Protein AF-S3IIT5-F1 (afdb_monomer_lite)

Secondary structure (DSSP, 8-state):
-PPPPPTTSSHHHHHHHHHTT-----HHHHHHHHH--S-STTHHHHHHHHHHH-HHHHHHHHHHHHHHHHHHHT-

Structure (mmCIF, N/CA/C/O backbone):
data_AF-S3IIT5-F1
#
_entry.id   AF-S3IIT5-F1
#
loop_
_atom_site.group_PDB
_atom_site.id
_atom_site.type_symbol
_atom_site.label_atom_id
_atom_site.label_alt_id
_atom_site.label_comp_id
_atom_site.label_asym_id
_atom_site.label_entity_id
_atom_site.label_seq_id
_atom_site.pdbx_PDB_ins_code
_atom_site.Cartn_x
_atom_site.Cartn_y
_atom_site.Cartn_z
_atom_site.occupancy
_atom_site.B_iso_or_equiv
_atom_site.auth_seq_id
_atom_site.auth_comp_id
_atom_site.auth_asym_id
_atom_site.auth_atom_id
_atom_site.pdbx_PDB_model_num
ATOM 1 N N . MET A 1 1 ? 24.528 24.976 1.568 1.00 40.97 1 MET A N 1
ATOM 2 C CA . MET A 1 1 ? 23.942 25.260 0.241 1.00 40.97 1 MET A CA 1
ATOM 3 C C . MET A 1 1 ? 23.940 23.950 -0.538 1.00 40.97 1 MET A C 1
ATOM 5 O O . MET A 1 1 ? 25.012 23.492 -0.906 1.00 40.97 1 MET A O 1
ATOM 9 N N . LEU A 1 2 ? 22.795 23.272 -0.665 1.00 48.06 2 LEU A N 1
ATOM 10 C CA . LEU A 1 2 ? 22.700 22.066 -1.502 1.00 48.06 2 LEU A CA 1
ATOM 11 C C . LEU A 1 2 ? 22.822 22.493 -2.977 1.00 48.06 2 LEU A C 1
ATOM 13 O O . LEU A 1 2 ? 22.225 23.511 -3.335 1.00 48.06 2 LEU A O 1
ATOM 17 N N . PRO A 1 3 ? 23.597 21.793 -3.825 1.00 51.31 3 PRO A N 1
ATOM 18 C CA . PRO A 1 3 ? 23.719 22.163 -5.229 1.00 51.31 3 PRO A CA 1
ATOM 19 C C . PRO A 1 3 ? 22.367 21.990 -5.929 1.00 51.31 3 PRO A C 1
ATOM 21 O O . PRO A 1 3 ? 21.703 20.964 -5.776 1.00 51.31 3 PRO A O 1
ATOM 24 N N . ALA A 1 4 ? 21.961 23.010 -6.687 1.00 58.56 4 ALA A N 1
ATOM 25 C CA . ALA A 1 4 ? 20.767 22.966 -7.519 1.00 58.56 4 ALA A CA 1
ATOM 26 C C . ALA A 1 4 ? 20.865 21.779 -8.490 1.00 58.56 4 ALA A C 1
ATOM 28 O O . ALA A 1 4 ? 21.837 21.643 -9.233 1.00 58.56 4 ALA A O 1
ATOM 29 N N . THR A 1 5 ? 19.877 20.890 -8.450 1.00 60.69 5 THR A N 1
ATOM 30 C CA . THR A 1 5 ? 19.826 19.705 -9.308 1.00 60.69 5 THR A CA 1
ATOM 31 C C . THR A 1 5 ? 19.662 20.144 -10.773 1.00 60.69 5 THR A C 1
ATOM 33 O O . THR A 1 5 ? 18.759 20.935 -11.051 1.00 60.69 5 THR A O 1
ATOM 36 N N . PRO A 1 6 ? 20.488 19.675 -11.729 1.00 56.38 6 PRO A N 1
ATOM 37 C CA . PRO A 1 6 ? 20.363 20.094 -13.122 1.00 56.38 6 PRO A CA 1
ATOM 38 C C . PRO A 1 6 ? 19.101 19.496 -13.758 1.00 56.38 6 PRO A C 1
ATOM 40 O O . PRO A 1 6 ? 18.796 18.318 -13.567 1.00 56.38 6 PRO A O 1
ATOM 43 N N . ALA A 1 7 ? 18.396 20.295 -14.558 1.00 55.62 7 ALA A N 1
ATOM 44 C CA . ALA A 1 7 ? 17.099 19.977 -15.168 1.00 55.62 7 ALA A CA 1
ATOM 45 C C . ALA A 1 7 ? 17.089 18.795 -16.176 1.00 55.62 7 ALA A C 1
ATOM 47 O O . ALA A 1 7 ? 16.050 18.497 -16.754 1.00 55.62 7 ALA A O 1
ATOM 48 N N . ASN A 1 8 ? 18.214 18.107 -16.400 1.00 57.41 8 ASN A N 1
ATOM 49 C CA . ASN A 1 8 ? 18.413 17.122 -17.475 1.00 57.41 8 ASN A CA 1
ATOM 50 C C . ASN A 1 8 ? 18.630 15.667 -16.999 1.00 57.41 8 ASN A C 1
ATOM 52 O O . ASN A 1 8 ? 19.002 14.805 -17.789 1.00 57.41 8 ASN A O 1
ATOM 56 N N . TRP A 1 9 ? 18.407 15.356 -15.720 1.00 54.75 9 TRP A N 1
ATOM 57 C CA . TRP A 1 9 ? 18.805 14.061 -15.140 1.00 54.75 9 TRP A CA 1
ATOM 58 C C . TRP A 1 9 ? 17.871 12.860 -15.412 1.00 54.75 9 TRP A C 1
ATOM 60 O O . TRP A 1 9 ? 18.229 11.724 -15.074 1.00 54.75 9 TRP A O 1
ATOM 70 N N . TYR A 1 10 ? 16.699 13.071 -16.026 1.00 57.16 10 TYR A N 1
ATOM 71 C CA . TYR A 1 10 ? 15.646 12.043 -16.141 1.00 57.16 10 TYR A CA 1
ATOM 72 C C . TYR A 1 10 ? 15.009 11.745 -17.521 1.00 57.16 10 TYR A C 1
ATOM 74 O O . TYR A 1 10 ? 14.456 10.651 -17.635 1.00 57.16 10 TYR A O 1
ATOM 82 N N . PRO A 1 11 ? 15.073 12.573 -18.585 1.00 54.47 11 PRO A N 1
ATOM 83 C CA . PRO A 1 11 ? 14.388 12.224 -19.839 1.00 54.47 11 PRO A CA 1
ATOM 84 C C . PRO A 1 11 ? 15.129 11.174 -20.690 1.00 54.47 11 PRO A C 1
ATOM 86 O O . PRO A 1 11 ? 14.505 10.321 -21.320 1.00 54.47 11 PRO A O 1
ATOM 89 N N . GLU A 1 12 ? 16.463 11.165 -20.660 1.00 50.94 12 GLU A N 1
ATOM 90 C CA . GLU A 1 12 ? 17.265 10.455 -21.673 1.00 50.94 12 GLU A CA 1
ATOM 91 C C . GLU A 1 12 ? 17.322 8.921 -21.489 1.00 50.94 12 GLU A C 1
ATOM 93 O O . GLU A 1 12 ? 17.613 8.175 -22.426 1.00 50.94 12 GLU A O 1
ATOM 98 N N . ARG A 1 13 ? 17.076 8.409 -20.271 1.00 56.44 13 ARG A N 1
ATOM 99 C CA . ARG A 1 13 ? 17.205 6.967 -19.962 1.00 56.44 13 ARG A CA 1
ATOM 100 C C . ARG A 1 13 ? 15.973 6.159 -20.345 1.00 56.44 13 ARG A C 1
ATOM 102 O O . ARG A 1 13 ? 16.108 5.061 -20.881 1.00 56.44 13 ARG A O 1
ATOM 109 N N . HIS A 1 14 ? 14.783 6.703 -20.101 1.00 60.16 14 HIS A N 1
ATOM 110 C CA . HIS A 1 14 ? 13.523 6.045 -20.460 1.00 60.16 14 HIS A CA 1
ATOM 111 C C . HIS A 1 14 ? 13.413 5.902 -21.982 1.00 60.16 14 HIS A C 1
ATOM 113 O O . HIS A 1 14 ? 12.911 4.899 -22.486 1.00 60.16 14 HIS A O 1
ATOM 119 N N . TRP A 1 15 ? 13.984 6.874 -22.698 1.00 61.53 15 TRP A N 1
ATOM 120 C CA . TRP A 1 15 ? 14.073 6.894 -24.148 1.00 61.53 15 TRP A CA 1
ATOM 121 C C . TRP A 1 15 ? 14.831 5.685 -24.717 1.00 61.53 15 TRP A C 1
ATOM 123 O O . TRP A 1 15 ? 14.343 5.069 -25.654 1.00 61.53 15 TRP A O 1
ATOM 133 N N . ARG A 1 16 ? 15.949 5.248 -24.115 1.00 79.44 16 ARG A N 1
ATOM 134 C CA . ARG A 1 16 ? 16.709 4.069 -24.595 1.00 79.44 16 ARG A CA 1
ATOM 135 C C . ARG A 1 16 ? 15.952 2.749 -24.452 1.00 79.44 16 ARG A C 1
ATOM 137 O O . ARG A 1 16 ? 16.055 1.889 -25.321 1.00 79.44 16 ARG A O 1
ATOM 144 N N . LEU A 1 17 ? 15.200 2.584 -23.364 1.00 82.31 17 LEU A N 1
ATOM 145 C CA . LEU A 1 17 ? 14.363 1.398 -23.159 1.00 82.31 17 LEU A CA 1
ATOM 146 C C . LEU A 1 17 ? 13.238 1.358 -24.199 1.00 82.31 17 LEU A C 1
ATOM 148 O O . LEU A 1 17 ? 13.067 0.347 -24.877 1.00 82.31 17 LEU A O 1
ATOM 152 N N . ALA A 1 18 ? 12.552 2.486 -24.392 1.00 84.88 18 ALA A N 1
ATOM 153 C CA . ALA A 1 18 ? 11.499 2.610 -25.394 1.00 84.88 18 ALA A CA 1
ATOM 154 C C . ALA A 1 18 ? 12.026 2.418 -26.830 1.00 84.88 18 ALA A C 1
ATOM 156 O O . ALA A 1 18 ? 11.399 1.722 -27.623 1.00 84.88 18 ALA A O 1
ATOM 157 N N . GLN A 1 19 ? 13.206 2.959 -27.157 1.00 85.25 19 GLN A N 1
ATOM 158 C CA . GLN A 1 19 ? 13.879 2.756 -28.448 1.00 85.25 19 GLN A CA 1
ATOM 159 C C . GLN A 1 19 ? 14.210 1.283 -28.728 1.00 85.25 19 GLN A C 1
ATOM 161 O O . GLN A 1 19 ? 14.177 0.862 -29.880 1.00 85.25 19 GLN A O 1
ATOM 166 N N . ALA A 1 20 ? 14.509 0.498 -27.690 1.00 88.25 20 ALA A N 1
ATOM 167 C CA . ALA A 1 20 ? 14.727 -0.945 -27.789 1.00 88.25 20 ALA A CA 1
ATOM 168 C C . ALA A 1 20 ? 13.416 -1.764 -27.793 1.00 88.25 20 ALA A C 1
ATOM 170 O O . ALA A 1 20 ? 13.462 -2.990 -27.730 1.00 88.25 20 ALA A O 1
ATOM 171 N N . GLY A 1 21 ? 12.248 -1.109 -27.833 1.00 90.56 21 GLY A N 1
ATOM 172 C CA . GLY A 1 21 ? 10.933 -1.756 -27.800 1.00 90.56 21 GLY A CA 1
ATOM 173 C C . GLY A 1 21 ? 10.483 -2.223 -26.411 1.00 90.56 21 GLY A C 1
ATOM 174 O O . GLY A 1 21 ? 9.461 -2.897 -26.294 1.00 90.56 21 GLY A O 1
ATOM 175 N N . ILE A 1 22 ? 11.213 -1.877 -25.346 1.00 90.81 22 ILE A N 1
ATOM 176 C CA . ILE A 1 22 ? 10.837 -2.205 -23.967 1.00 90.81 22 ILE A CA 1
ATOM 177 C C . ILE A 1 22 ? 9.800 -1.189 -23.495 1.00 90.81 22 ILE A C 1
ATOM 179 O O . ILE A 1 22 ? 10.027 0.015 -23.593 1.00 90.81 22 ILE A O 1
ATOM 183 N N . ILE A 1 23 ? 8.692 -1.666 -22.924 1.00 89.06 23 ILE A N 1
ATOM 184 C CA . ILE A 1 23 ? 7.671 -0.817 -22.299 1.00 89.06 23 ILE A CA 1
ATOM 185 C C . ILE A 1 23 ? 8.101 -0.542 -20.852 1.00 89.06 23 ILE A C 1
ATOM 187 O O . ILE A 1 23 ? 8.053 -1.461 -20.027 1.00 89.06 23 ILE A O 1
ATOM 191 N N . PRO A 1 24 ? 8.524 0.687 -20.499 1.00 87.06 24 PRO A N 1
ATOM 192 C CA . PRO A 1 24 ? 8.834 1.006 -19.116 1.00 87.06 24 PRO A CA 1
ATOM 193 C C . PRO A 1 24 ? 7.550 0.918 -18.290 1.00 87.06 24 PRO A C 1
ATOM 195 O O . PRO A 1 24 ? 6.524 1.488 -18.656 1.00 87.06 24 PRO A O 1
ATOM 198 N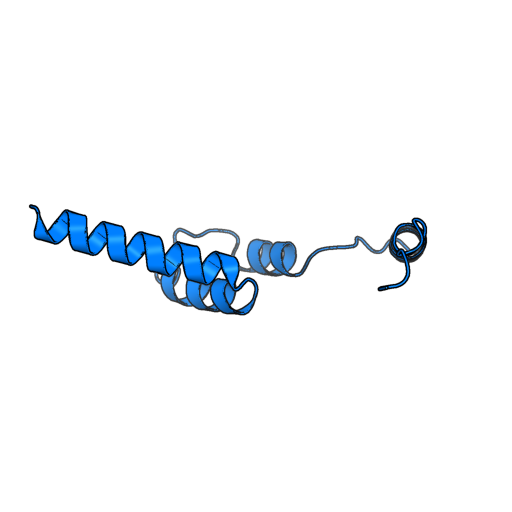 N . THR A 1 25 ? 7.606 0.213 -17.166 1.00 90.75 25 THR A N 1
ATOM 199 C CA . THR A 1 25 ? 6.480 0.091 -16.238 1.00 90.75 25 THR A CA 1
ATOM 200 C C . THR A 1 25 ? 6.940 0.381 -14.817 1.00 90.75 25 THR A C 1
ATOM 202 O O . THR A 1 25 ? 8.133 0.322 -14.514 1.00 90.75 25 THR A O 1
ATOM 205 N N . SER A 1 26 ? 6.002 0.727 -13.941 1.00 90.31 26 SER A N 1
ATOM 206 C CA . SER A 1 26 ? 6.284 0.950 -12.525 1.00 90.31 26 SER A CA 1
ATOM 207 C C . SER A 1 26 ? 6.031 -0.320 -11.720 1.00 90.31 26 SER A C 1
ATOM 209 O O . SER A 1 26 ? 5.185 -1.141 -12.076 1.00 90.31 26 SER A O 1
ATOM 211 N N . THR A 1 27 ? 6.704 -0.456 -10.578 1.00 89.94 27 THR A N 1
ATOM 212 C CA . THR A 1 27 ? 6.444 -1.562 -9.646 1.00 89.94 27 THR A CA 1
ATOM 213 C C . THR A 1 27 ? 4.970 -1.616 -9.243 1.00 89.94 27 THR A C 1
ATOM 215 O O . THR A 1 27 ? 4.380 -2.690 -9.216 1.00 89.94 27 THR A O 1
ATOM 218 N N . ASN A 1 28 ? 4.336 -0.458 -9.025 1.00 89.50 28 ASN A N 1
ATOM 219 C CA . ASN A 1 28 ? 2.912 -0.388 -8.700 1.00 89.50 28 ASN A CA 1
ATOM 220 C C . ASN A 1 28 ? 2.022 -0.950 -9.822 1.00 89.50 28 ASN A C 1
ATOM 222 O O . ASN A 1 28 ? 1.076 -1.679 -9.541 1.00 89.50 28 ASN A O 1
ATOM 226 N N . ALA A 1 29 ? 2.338 -0.657 -11.089 1.00 90.62 29 ALA A N 1
ATOM 227 C CA . ALA A 1 29 ? 1.601 -1.193 -12.232 1.00 90.62 29 ALA A CA 1
ATOM 228 C C . ALA A 1 29 ? 1.766 -2.715 -12.365 1.00 90.62 29 ALA A C 1
ATOM 230 O O . ALA A 1 29 ? 0.800 -3.408 -12.679 1.00 90.62 29 ALA A O 1
ATOM 231 N N . VAL A 1 30 ? 2.955 -3.250 -12.071 1.00 91.12 30 VAL A N 1
ATOM 232 C CA . VAL A 1 30 ? 3.201 -4.701 -12.060 1.00 91.12 30 VAL A CA 1
ATOM 233 C C . VAL A 1 30 ? 2.400 -5.384 -10.953 1.00 91.12 30 VAL A C 1
ATOM 235 O O . VAL A 1 30 ? 1.713 -6.371 -11.217 1.00 91.12 30 VAL A O 1
ATOM 238 N N . VAL A 1 31 ? 2.432 -4.853 -9.728 1.00 89.75 31 VAL A N 1
ATOM 239 C CA . VAL A 1 31 ? 1.667 -5.415 -8.603 1.00 89.75 31 VAL A CA 1
ATOM 240 C C . VAL A 1 31 ? 0.163 -5.338 -8.889 1.00 89.75 31 VAL A C 1
ATOM 242 O O . VAL A 1 31 ? -0.523 -6.355 -8.779 1.00 89.75 31 VAL A O 1
ATOM 245 N N . ALA A 1 32 ? -0.330 -4.190 -9.368 1.00 89.19 32 ALA A N 1
ATOM 246 C CA . ALA A 1 32 ? -1.739 -4.001 -9.720 1.00 89.19 32 ALA A CA 1
ATOM 247 C C . ALA A 1 32 ? -2.192 -4.961 -10.829 1.00 89.19 32 ALA A C 1
ATOM 249 O O . ALA A 1 32 ? -3.236 -5.607 -10.725 1.00 89.19 32 ALA A O 1
ATOM 250 N N . GLY A 1 33 ? -1.370 -5.120 -11.868 1.00 89.75 33 GLY A N 1
ATOM 251 C CA . GLY A 1 33 ? -1.617 -6.073 -12.948 1.00 89.75 33 GLY A CA 1
ATOM 252 C C . GLY A 1 33 ? -1.599 -7.531 -12.484 1.00 89.75 33 GLY A C 1
ATOM 253 O O . GLY A 1 33 ? -2.328 -8.356 -13.034 1.00 89.75 33 GLY A O 1
ATOM 254 N N . SER A 1 34 ? -0.813 -7.846 -11.451 1.00 88.19 34 SER A N 1
ATOM 255 C CA . SER A 1 34 ? -0.701 -9.202 -10.907 1.00 88.19 34 SER A CA 1
ATOM 256 C C . SER A 1 34 ? -1.970 -9.618 -10.165 1.00 88.19 34 SER A C 1
ATOM 258 O O . SER A 1 34 ? -2.501 -10.698 -10.422 1.00 88.19 34 SER A O 1
ATOM 260 N N . HIS A 1 35 ? -2.502 -8.765 -9.279 1.00 89.06 35 HIS A N 1
ATOM 261 C CA . HIS A 1 35 ? -3.712 -9.109 -8.524 1.00 89.06 35 HIS A CA 1
ATOM 262 C C . HIS A 1 35 ? -5.019 -8.809 -9.288 1.00 89.06 35 HIS A C 1
ATOM 264 O O . HIS A 1 35 ? -6.030 -9.452 -9.006 1.00 89.06 35 HIS A O 1
ATOM 270 N N . ARG A 1 36 ? -5.020 -7.900 -10.278 1.00 89.88 36 ARG A N 1
ATOM 271 C CA . ARG A 1 36 ? -6.137 -7.501 -11.175 1.00 89.88 36 ARG A CA 1
ATOM 272 C C . ARG A 1 36 ? -7.391 -6.913 -10.513 1.00 89.88 36 ARG A C 1
ATOM 274 O O . ARG A 1 36 ? -7.942 -5.944 -11.018 1.00 89.88 36 ARG A O 1
ATOM 281 N N . THR A 1 37 ? -7.873 -7.504 -9.424 1.00 91.88 37 THR A N 1
ATOM 282 C CA . THR A 1 37 ? -9.089 -7.128 -8.693 1.00 91.88 37 THR A CA 1
ATOM 283 C C . THR A 1 37 ? -8.866 -7.212 -7.187 1.00 91.88 37 THR A C 1
ATOM 285 O O . THR A 1 37 ? -8.068 -8.026 -6.713 1.00 91.88 37 THR A O 1
ATOM 288 N N . TRP A 1 38 ? -9.587 -6.371 -6.447 1.00 91.94 38 TRP A N 1
ATOM 289 C CA . TRP A 1 38 ? -9.639 -6.355 -4.983 1.00 91.94 38 TRP A CA 1
ATOM 290 C C . TRP A 1 38 ? -10.786 -7.195 -4.409 1.00 91.94 38 TRP A C 1
ATOM 292 O O . TRP A 1 38 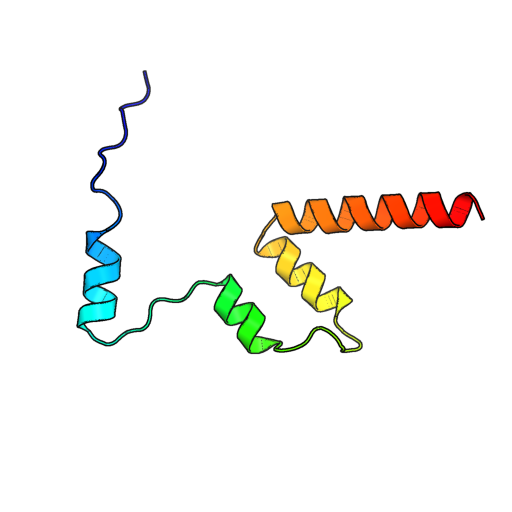? -10.800 -7.456 -3.212 1.00 91.94 38 TRP A O 1
ATOM 302 N N . ALA A 1 39 ? -11.736 -7.642 -5.237 1.00 92.94 39 ALA A N 1
ATOM 303 C CA . ALA A 1 39 ? -12.875 -8.456 -4.807 1.00 92.94 39 ALA A CA 1
ATOM 304 C C . ALA A 1 39 ? -12.455 -9.920 -4.577 1.00 92.94 39 ALA A C 1
ATOM 306 O O . ALA A 1 39 ? -12.776 -10.807 -5.366 1.00 92.94 39 ALA A O 1
ATOM 307 N N . ARG A 1 40 ? -11.666 -10.152 -3.528 1.00 89.94 40 ARG A N 1
ATOM 308 C CA . ARG A 1 40 ? -11.063 -11.443 -3.174 1.00 89.94 40 ARG A CA 1
ATOM 309 C C . ARG A 1 40 ? -10.919 -11.565 -1.651 1.00 89.94 40 ARG A C 1
ATOM 311 O O . ARG A 1 40 ? -10.746 -10.540 -0.988 1.00 89.94 40 ARG A O 1
ATOM 318 N N . PRO A 1 41 ? -10.989 -12.780 -1.087 1.00 92.19 41 PRO A N 1
ATOM 319 C CA . PRO A 1 41 ? -10.938 -12.977 0.362 1.00 92.19 41 PRO A CA 1
ATOM 320 C C . PRO A 1 41 ? -9.605 -12.533 0.988 1.00 92.19 41 PRO A C 1
ATOM 322 O O . PRO A 1 41 ? -9.587 -12.036 2.108 1.00 92.19 41 PRO A O 1
ATOM 325 N N . GLU A 1 42 ? -8.500 -12.625 0.253 1.00 92.19 42 GLU A N 1
ATOM 326 C CA . GLU A 1 42 ? -7.150 -12.256 0.695 1.00 92.19 42 GLU A CA 1
ATOM 327 C C . GLU A 1 42 ? -6.786 -10.774 0.461 1.00 92.19 42 GLU A C 1
ATOM 329 O O . GLU A 1 42 ? -5.620 -10.386 0.556 1.00 92.19 42 GLU A O 1
ATOM 334 N N . ALA A 1 43 ? -7.759 -9.910 0.147 1.00 92.12 43 ALA A N 1
ATOM 335 C CA . ALA A 1 43 ? -7.517 -8.496 -0.163 1.00 92.12 43 ALA A CA 1
ATOM 336 C C . ALA A 1 43 ? -6.766 -7.744 0.951 1.00 92.12 43 ALA A C 1
ATOM 338 O O . ALA A 1 43 ? -5.914 -6.902 0.667 1.00 92.12 43 ALA A O 1
ATOM 339 N N . ALA A 1 44 ? -7.041 -8.075 2.214 1.00 91.25 44 ALA A N 1
ATOM 340 C CA . ALA A 1 44 ? -6.360 -7.475 3.358 1.00 91.25 44 ALA A CA 1
ATOM 341 C C . ALA A 1 44 ? -4.866 -7.839 3.411 1.00 91.25 44 ALA A C 1
ATOM 343 O O . ALA A 1 44 ? -4.040 -6.998 3.760 1.00 91.25 44 ALA A O 1
ATOM 344 N N . ASP A 1 45 ? -4.498 -9.062 3.028 1.00 91.38 45 ASP A N 1
ATOM 345 C CA . ASP A 1 45 ? -3.096 -9.481 2.987 1.00 91.38 45 ASP A CA 1
ATOM 346 C C . ASP A 1 45 ? -2.354 -8.837 1.815 1.00 91.38 45 ASP A C 1
ATOM 348 O O . ASP A 1 45 ? -1.214 -8.399 1.966 1.00 91.38 45 ASP A O 1
ATOM 352 N N . LEU A 1 46 ? -3.026 -8.660 0.675 1.00 90.44 46 LEU A N 1
ATOM 353 C CA . LEU A 1 46 ? -2.479 -7.883 -0.438 1.00 90.44 46 LEU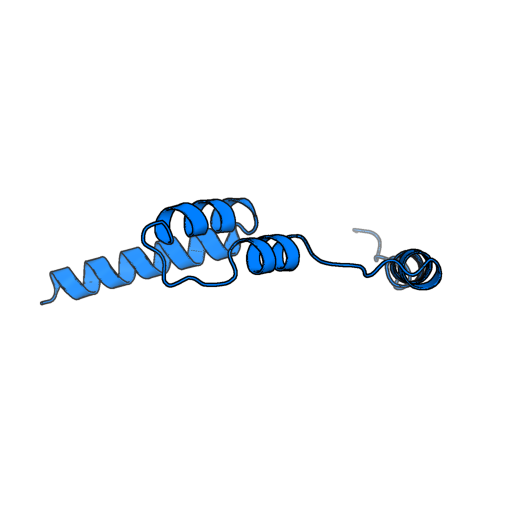 A CA 1
ATOM 354 C C . LEU A 1 46 ? -2.259 -6.416 -0.054 1.00 90.44 46 LEU A C 1
ATOM 356 O O . LEU A 1 46 ? -1.223 -5.849 -0.395 1.00 90.44 46 LEU A O 1
ATOM 360 N N . ALA A 1 47 ? -3.171 -5.806 0.705 1.00 90.69 47 ALA A N 1
ATOM 361 C CA . ALA A 1 47 ? -3.007 -4.432 1.179 1.00 90.69 47 ALA A CA 1
ATOM 362 C C . ALA A 1 47 ? -1.748 -4.257 2.054 1.00 90.69 47 ALA A C 1
ATOM 364 O O . ALA A 1 47 ? -1.076 -3.228 1.959 1.00 90.69 47 ALA A O 1
ATOM 365 N N . LYS A 1 48 ? -1.358 -5.280 2.831 1.00 91.06 48 LYS A N 1
ATOM 366 C CA . LYS A 1 48 ? -0.091 -5.273 3.589 1.00 91.06 48 LYS A CA 1
ATOM 367 C C . LYS A 1 48 ? 1.125 -5.213 2.662 1.00 91.06 48 LYS A C 1
ATOM 369 O O . LYS A 1 48 ? 2.065 -4.477 2.945 1.00 91.06 48 LYS A O 1
ATOM 374 N N . LEU A 1 49 ? 1.099 -5.921 1.531 1.00 89.44 49 LEU A N 1
ATOM 375 C CA . LEU A 1 49 ? 2.171 -5.846 0.527 1.00 89.44 49 LEU A CA 1
ATOM 376 C C . LEU A 1 49 ? 2.255 -4.451 -0.108 1.00 89.44 49 LEU A C 1
ATOM 378 O O . LEU A 1 49 ? 3.349 -3.927 -0.315 1.00 89.44 49 LEU A O 1
ATOM 382 N N . TYR A 1 50 ? 1.109 -3.815 -0.360 1.00 90.25 50 TYR A N 1
ATOM 383 C CA . TYR A 1 50 ? 1.060 -2.435 -0.848 1.00 90.25 50 TYR A CA 1
ATOM 384 C C . TYR A 1 50 ? 1.636 -1.431 0.155 1.00 90.25 50 TYR A C 1
ATOM 386 O O . TYR A 1 50 ? 2.327 -0.498 -0.254 1.00 90.25 50 TYR A O 1
ATOM 394 N N . ALA A 1 51 ? 1.417 -1.638 1.454 1.00 92.75 51 ALA A N 1
ATOM 395 C CA . ALA A 1 51 ? 2.003 -0.802 2.499 1.00 92.75 51 ALA A CA 1
ATOM 396 C C . ALA A 1 51 ? 3.542 -0.900 2.547 1.00 92.75 51 ALA A C 1
ATOM 398 O O . ALA A 1 51 ? 4.201 0.095 2.845 1.00 92.75 51 ALA A O 1
ATOM 399 N N . LEU A 1 52 ? 4.121 -2.057 2.196 1.00 90.94 52 LEU A N 1
ATOM 400 C CA . LEU A 1 52 ? 5.577 -2.221 2.066 1.00 90.94 52 LEU A CA 1
ATOM 401 C C . LEU A 1 52 ? 6.138 -1.496 0.835 1.00 90.94 52 LEU A C 1
ATOM 403 O O . LEU A 1 52 ? 7.223 -0.923 0.895 1.00 90.94 52 LEU A O 1
ATOM 407 N N . LEU A 1 53 ? 5.406 -1.521 -0.284 1.00 90.50 53 LEU A N 1
ATOM 408 C CA . LEU A 1 53 ? 5.810 -0.856 -1.526 1.00 90.50 53 LEU A CA 1
ATOM 409 C C . LEU A 1 53 ? 5.699 0.672 -1.431 1.00 90.50 53 LEU A C 1
ATOM 411 O O . LEU A 1 53 ? 6.523 1.396 -1.990 1.00 90.50 53 LEU A O 1
ATOM 415 N N . ALA A 1 54 ? 4.659 1.159 -0.758 1.00 90.81 54 ALA A N 1
ATOM 416 C CA . ALA A 1 54 ? 4.335 2.571 -0.649 1.00 90.81 54 ALA A CA 1
ATOM 417 C C . ALA A 1 54 ? 3.978 2.916 0.808 1.00 90.81 54 ALA A C 1
ATOM 419 O O . ALA A 1 54 ? 2.811 2.803 1.191 1.00 90.81 54 ALA A O 1
ATOM 420 N N . PRO A 1 55 ? 4.940 3.410 1.613 1.00 91.00 55 PRO A N 1
ATOM 421 C CA . PRO A 1 55 ? 4.709 3.730 3.026 1.00 91.00 55 PRO A CA 1
ATOM 422 C C . PRO A 1 55 ? 3.544 4.702 3.255 1.00 91.00 55 PRO A C 1
ATOM 424 O O . PRO A 1 55 ? 2.762 4.539 4.188 1.00 91.00 55 PRO A O 1
ATOM 427 N N . ASN A 1 56 ? 3.360 5.664 2.343 1.00 94.62 56 ASN A N 1
ATOM 428 C CA . ASN A 1 56 ? 2.232 6.600 2.383 1.00 94.62 56 ASN A CA 1
ATOM 429 C C . ASN A 1 56 ? 0.874 5.885 2.296 1.00 94.62 56 ASN A C 1
ATOM 431 O O . ASN A 1 56 ? -0.092 6.325 2.908 1.00 94.62 56 ASN A O 1
ATOM 435 N N . TYR A 1 57 ? 0.789 4.776 1.559 1.00 92.44 57 TYR A N 1
ATOM 436 C CA . TYR A 1 57 ? -0.428 3.972 1.472 1.00 92.44 57 TYR A CA 1
ATOM 437 C C . TYR A 1 57 ? -0.700 3.216 2.780 1.00 92.44 57 TYR A C 1
ATOM 439 O O . TYR A 1 57 ? -1.850 3.100 3.193 1.00 92.44 57 TYR A O 1
ATOM 447 N N . GLY A 1 58 ? 0.35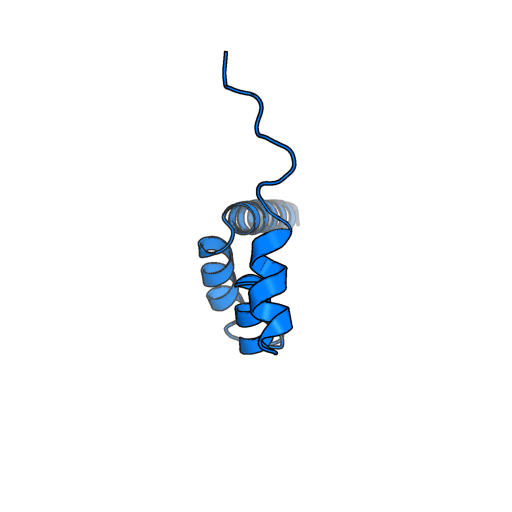3 2.783 3.482 1.00 94.88 58 GLY A N 1
ATOM 448 C CA . GLY A 1 58 ? 0.245 2.230 4.835 1.00 94.88 58 GLY A CA 1
ATOM 449 C C . GLY A 1 58 ? -0.388 3.214 5.823 1.00 94.88 58 GLY A C 1
ATOM 450 O O . GLY A 1 58 ? -1.329 2.852 6.526 1.00 94.88 58 GLY A O 1
ATOM 451 N N . ALA A 1 59 ? 0.044 4.478 5.804 1.00 96.44 59 ALA A N 1
ATOM 452 C CA . ALA A 1 59 ? -0.539 5.524 6.648 1.00 96.44 59 ALA A CA 1
ATOM 453 C C . ALA A 1 59 ? -2.033 5.774 6.348 1.00 96.44 59 ALA A C 1
ATOM 455 O O . ALA A 1 59 ? -2.824 6.026 7.258 1.00 96.44 59 ALA A O 1
ATOM 456 N N . LEU A 1 60 ? -2.451 5.666 5.079 1.00 96.06 60 LEU A N 1
ATOM 457 C CA . LEU A 1 60 ? -3.868 5.764 4.708 1.00 96.06 60 LEU A CA 1
ATOM 458 C C . LEU A 1 60 ? -4.696 4.611 5.287 1.00 96.06 60 LEU A C 1
ATOM 460 O O . LEU A 1 60 ? -5.806 4.842 5.766 1.00 96.06 60 LEU A O 1
ATOM 464 N N . ILE A 1 61 ? -4.163 3.387 5.259 1.00 95.56 61 ILE A N 1
ATOM 465 C CA . ILE A 1 61 ? -4.823 2.208 5.834 1.00 95.56 61 ILE A CA 1
ATOM 466 C C . ILE A 1 61 ? -5.013 2.393 7.344 1.00 95.56 61 ILE A C 1
ATOM 468 O O . ILE A 1 61 ? -6.117 2.195 7.847 1.00 95.56 61 ILE A O 1
ATOM 472 N N . GLU A 1 62 ? -3.969 2.815 8.057 1.00 96.12 62 GLU A N 1
ATOM 473 C CA . GLU A 1 62 ? -4.020 3.070 9.503 1.00 96.12 62 GLU A CA 1
ATOM 474 C C . GLU A 1 62 ? -5.069 4.131 9.866 1.00 96.12 62 GLU A C 1
ATOM 476 O O . GLU A 1 62 ? -5.917 3.915 10.739 1.00 96.12 62 GLU A O 1
ATOM 481 N N . SER A 1 63 ? -5.054 5.256 9.149 1.00 97.38 63 SER A N 1
ATOM 482 C CA . SER A 1 63 ? -6.023 6.339 9.326 1.00 97.38 63 SER A CA 1
ATOM 483 C C . SER A 1 63 ? -7.461 5.857 9.111 1.00 97.38 63 SER A C 1
ATOM 485 O O . SER A 1 63 ? -8.346 6.121 9.928 1.00 97.38 63 SER A O 1
ATOM 487 N N . TYR A 1 64 ? -7.697 5.079 8.052 1.00 95.75 64 TYR A N 1
ATOM 488 C CA . TYR A 1 64 ? -9.015 4.529 7.748 1.00 95.75 64 TYR A CA 1
ATOM 489 C C . TYR A 1 64 ? -9.521 3.565 8.828 1.00 95.75 64 TYR A C 1
ATOM 491 O O . TYR A 1 64 ? -10.672 3.676 9.252 1.00 95.75 64 TYR A O 1
ATOM 499 N N . LEU A 1 65 ? -8.680 2.635 9.290 1.00 96.00 65 LEU A N 1
ATOM 500 C CA . LEU A 1 65 ? -9.054 1.687 10.344 1.00 96.00 65 LEU A CA 1
ATOM 501 C C . LEU A 1 65 ? -9.413 2.421 11.639 1.00 96.00 65 LEU A C 1
ATOM 503 O O . LEU A 1 65 ? -10.463 2.160 12.220 1.00 96.00 65 LEU A O 1
ATOM 507 N N . THR A 1 66 ? -8.611 3.419 12.010 1.00 96.94 66 THR A N 1
ATOM 508 C CA . THR A 1 66 ? -8.881 4.270 13.175 1.00 96.94 66 THR A CA 1
ATOM 509 C C . THR A 1 66 ? -10.234 4.976 13.054 1.00 96.94 66 THR A C 1
ATOM 511 O O . THR A 1 66 ? -11.030 4.980 13.995 1.00 96.94 66 THR A O 1
ATOM 514 N N . ALA A 1 67 ? -10.542 5.545 11.885 1.00 97.25 67 ALA A N 1
ATOM 515 C CA . ALA A 1 67 ? -11.827 6.194 11.641 1.00 97.25 67 ALA A CA 1
ATOM 516 C C . ALA A 1 67 ? -13.012 5.215 11.743 1.00 97.25 67 ALA A C 1
ATOM 518 O O . ALA A 1 67 ? -14.058 5.571 12.290 1.00 97.25 67 ALA A O 1
ATOM 519 N N . GLN A 1 68 ? -12.851 3.982 11.254 1.00 97.06 68 GLN A N 1
ATOM 520 C CA . GLN A 1 68 ? -13.867 2.931 11.349 1.00 97.06 68 GLN A CA 1
ATOM 521 C C . GLN A 1 68 ? -14.121 2.492 12.794 1.00 97.06 68 GLN A C 1
ATOM 523 O O . GLN A 1 68 ? -15.276 2.316 13.182 1.00 97.06 68 GLN A O 1
ATOM 528 N N . ASP A 1 69 ? -13.073 2.353 13.602 1.00 97.25 69 ASP A N 1
ATOM 529 C CA . ASP A 1 69 ? -13.204 1.978 15.012 1.00 97.25 69 ASP A CA 1
ATOM 530 C C . ASP A 1 69 ? -13.940 3.059 15.810 1.00 97.25 69 ASP A C 1
ATOM 532 O O . ASP A 1 69 ? -14.872 2.758 16.559 1.00 97.25 69 ASP A O 1
ATOM 536 N N . VAL A 1 70 ? -13.611 4.334 15.572 1.00 97.50 70 VAL A N 1
ATOM 537 C CA . VAL A 1 70 ? -14.329 5.469 16.174 1.00 97.50 70 VAL A CA 1
ATOM 538 C C . VAL A 1 70 ? -15.794 5.506 15.735 1.00 97.50 70 VAL A C 1
ATOM 540 O O . VAL A 1 70 ? -16.664 5.801 16.553 1.00 97.50 70 VAL A O 1
ATOM 543 N N . ALA A 1 71 ? -16.090 5.225 14.464 1.00 96.69 71 ALA A N 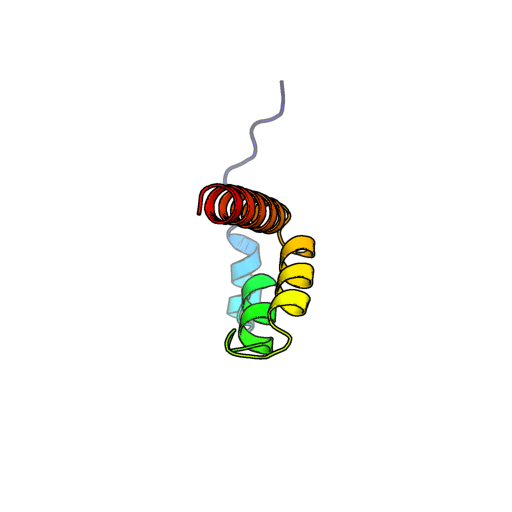1
ATOM 544 C CA . ALA A 1 71 ? -17.462 5.208 13.962 1.00 96.69 71 ALA A CA 1
ATOM 545 C C . ALA A 1 71 ? -18.299 4.095 14.613 1.00 96.69 71 ALA A C 1
ATOM 547 O O . ALA A 1 71 ? -19.426 4.350 15.028 1.00 96.69 71 ALA A O 1
ATOM 548 N N . LYS A 1 72 ? -17.737 2.889 14.758 1.00 95.50 72 LYS A N 1
ATOM 549 C CA . LYS A 1 72 ? -18.409 1.749 15.402 1.00 95.50 72 LYS A CA 1
ATOM 550 C C . LYS A 1 72 ? -18.613 1.953 16.899 1.00 95.50 72 LYS A C 1
ATOM 552 O O . LYS A 1 72 ? -19.639 1.547 17.415 1.00 95.50 72 LYS A O 1
ATOM 557 N N . ALA A 1 73 ? -17.666 2.590 17.585 1.00 91.38 73 ALA A N 1
ATOM 558 C CA . ALA A 1 73 ? -17.781 2.885 19.014 1.00 91.38 73 ALA A CA 1
ATOM 559 C C . ALA A 1 73 ? -18.840 3.957 19.340 1.00 91.38 73 ALA A C 1
ATOM 561 O O . ALA A 1 73 ? -19.222 4.111 20.497 1.00 91.38 73 ALA A O 1
ATOM 562 N N . LYS A 1 74 ? -19.280 4.729 18.338 1.00 75.06 74 LYS A N 1
ATOM 563 C CA . LYS A 1 74 ? -20.334 5.748 18.459 1.00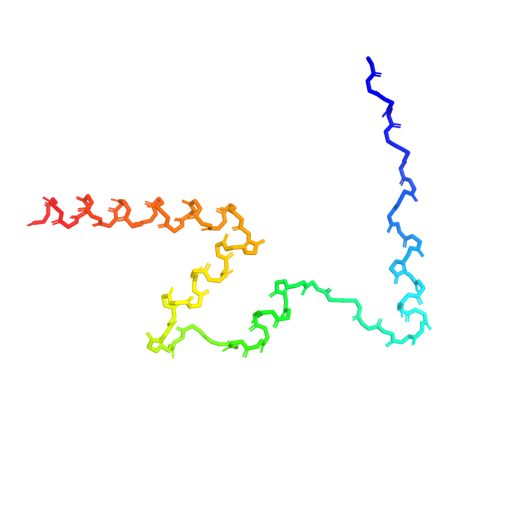 75.06 74 LYS A CA 1
ATOM 564 C C . LYS A 1 74 ? -21.736 5.235 18.097 1.00 75.06 74 LYS A C 1
ATOM 566 O O . LYS A 1 74 ? -22.683 6.004 18.255 1.00 75.06 74 LYS A O 1
ATOM 571 N N . ALA A 1 75 ? -21.849 4.014 17.573 1.00 60.31 75 ALA A N 1
ATOM 572 C CA . ALA A 1 75 ? -23.110 3.355 17.225 1.00 60.31 75 ALA A CA 1
ATOM 573 C C . ALA A 1 75 ? -23.634 2.526 18.405 1.00 60.31 75 ALA A C 1
ATOM 575 O O . ALA A 1 75 ? -24.874 2.449 18.539 1.00 60.31 75 ALA A O 1
#

Foldseek 3Di:
DPDDDDPPPPDPPCVVCVVVVHDDDDPVVVLCVVVVDCPDPCNVVSQVVVCVVPVVSVVVVVVVVVVVVVVVVVD

Radius of gyration: 19.42 Å; chains: 1; bounding box: 47×38×48 Å

Sequence (75 aa):
MLPATPANWYPERHWRLAQAGIIPTSTNAVVAGSHRTWARPEAADLAKLYALLAPNYGALIESYLTAQDVAKAKA

pLDDT: mean 83.65, std 15.43, range [40.97, 97.5]

Organism: NCBI:txid990285